Protein AF-A0A832CHA6-F1 (afdb_monomer_lite)

Foldseek 3Di:
DDDPPQALLNVLLVVLVVLLVVLVVDDPVCSVVSNVLSVQLNPPRPDQRVVDPHSVCSSVVSSVVVVVVVCCVVPVPDDDPD

Sequence (82 aa):
MGRTIPSVRMEVKKIAERWEKTAKVLKKEDRIYAEKLAEMAKKHSGEVFYAFDDPLEAAVFSVLLEILKAIDVDSGLLLPEE

Secondary structure (DSSP, 8-state):
-------HHHHHHHHHHHHHHHHTTS-HHHHHHHHHHHHHHHH--SSGGGS-S-HHHHHHHHHHHHHHHHHHHHH-------

Radius of gyration: 15.14 Å; chains: 1; bounding box: 34×41×39 Å

pLDDT: mean 82.4, std 14.7, range [47.88, 96.75]

Structure (mmCIF, N/CA/C/O backbone):
data_AF-A0A832CHA6-F1
#
_entry.id   AF-A0A832CHA6-F1
#
loop_
_atom_site.group_PDB
_atom_site.id
_atom_site.type_symbol
_atom_site.label_atom_id
_atom_site.label_alt_id
_atom_site.label_comp_id
_atom_site.label_asym_id
_atom_site.label_entity_id
_atom_site.label_seq_id
_atom_site.pdbx_PDB_ins_code
_atom_site.Cartn_x
_atom_site.Cartn_y
_atom_site.Cartn_z
_atom_site.occupancy
_atom_site.B_iso_or_equiv
_atom_site.auth_seq_id
_atom_site.auth_comp_id
_atom_site.auth_asym_id
_atom_site.auth_atom_id
_atom_site.pdbx_PDB_model_num
ATOM 1 N N . MET A 1 1 ? 20.089 12.837 -25.254 1.00 47.88 1 MET A N 1
ATOM 2 C CA . MET A 1 1 ? 19.579 13.063 -23.884 1.00 47.88 1 MET A CA 1
ATOM 3 C C . MET A 1 1 ? 18.819 11.816 -23.467 1.00 47.88 1 MET A C 1
ATOM 5 O O . MET A 1 1 ? 17.702 11.618 -23.928 1.00 47.88 1 MET A O 1
ATOM 9 N N . GLY A 1 2 ? 19.473 10.917 -22.724 1.00 51.78 2 GLY A N 1
ATOM 10 C CA . GLY A 1 2 ? 18.856 9.667 -22.279 1.00 51.78 2 GLY A CA 1
ATOM 11 C C . GLY A 1 2 ? 17.664 9.981 -21.385 1.00 51.78 2 GLY A C 1
ATOM 12 O O . GLY A 1 2 ? 17.828 10.619 -20.349 1.00 51.78 2 GLY A O 1
ATOM 13 N N . ARG A 1 3 ? 16.457 9.600 -21.811 1.00 56.31 3 ARG A N 1
ATOM 14 C CA . ARG A 1 3 ? 15.288 9.625 -20.932 1.00 56.31 3 ARG A CA 1
ATOM 15 C C . ARG A 1 3 ? 15.584 8.642 -19.805 1.00 56.31 3 ARG A C 1
ATOM 17 O O . ARG A 1 3 ? 15.731 7.455 -20.076 1.00 56.31 3 ARG A O 1
ATOM 24 N N . THR A 1 4 ? 15.713 9.126 -18.574 1.00 58.28 4 THR A N 1
ATOM 25 C CA . THR A 1 4 ? 15.728 8.258 -17.396 1.00 58.28 4 THR A CA 1
ATOM 26 C C . THR A 1 4 ? 14.441 7.444 -17.438 1.00 58.28 4 THR A C 1
ATOM 28 O O . THR A 1 4 ? 13.360 8.018 -17.313 1.00 58.28 4 THR A O 1
ATOM 31 N N . ILE A 1 5 ? 14.539 6.139 -17.698 1.00 58.97 5 ILE A N 1
ATOM 32 C CA . ILE A 1 5 ? 13.388 5.243 -17.596 1.00 58.97 5 ILE A CA 1
ATOM 33 C C . ILE A 1 5 ? 13.040 5.215 -16.104 1.00 58.97 5 ILE A C 1
ATOM 35 O O . ILE A 1 5 ? 13.897 4.822 -15.306 1.00 58.97 5 ILE A O 1
ATOM 39 N N . PRO A 1 6 ? 11.863 5.719 -15.688 1.00 65.19 6 PRO A N 1
ATOM 40 C CA . PRO A 1 6 ? 11.493 5.686 -14.284 1.00 65.19 6 PRO A CA 1
ATOM 41 C C . PRO A 1 6 ? 11.429 4.224 -13.849 1.00 65.19 6 PRO A C 1
ATOM 43 O O . PRO A 1 6 ? 10.781 3.406 -14.497 1.00 65.19 6 PRO A O 1
ATOM 46 N N . SER A 1 7 ? 12.141 3.881 -12.777 1.00 81.75 7 SER A N 1
ATOM 47 C CA . SER A 1 7 ? 12.091 2.521 -12.249 1.00 81.75 7 SER A CA 1
ATOM 48 C C . SER A 1 7 ? 10.701 2.233 -11.685 1.00 81.75 7 SER A C 1
ATOM 50 O O . SER A 1 7 ? 10.020 3.137 -11.194 1.00 81.75 7 SER A O 1
ATOM 52 N N . VAL A 1 8 ? 10.299 0.964 -11.691 1.00 82.81 8 VAL A N 1
ATOM 53 C CA . VAL A 1 8 ? 9.041 0.488 -11.086 1.00 82.81 8 VAL A CA 1
ATOM 54 C C . VAL A 1 8 ? 8.899 1.001 -9.652 1.00 82.81 8 VAL A C 1
ATOM 56 O O . VAL A 1 8 ? 7.854 1.518 -9.274 1.00 82.81 8 VAL A O 1
ATOM 59 N N . ARG A 1 9 ? 10.003 1.031 -8.895 1.00 82.81 9 ARG A N 1
ATOM 60 C CA . ARG A 1 9 ? 10.088 1.663 -7.569 1.00 82.81 9 ARG A CA 1
ATOM 61 C C . ARG A 1 9 ? 9.611 3.124 -7.556 1.00 82.81 9 ARG A C 1
ATOM 63 O O . ARG A 1 9 ? 8.894 3.529 -6.642 1.00 82.81 9 ARG A O 1
ATOM 70 N N . MET A 1 10 ? 10.040 3.940 -8.520 1.00 87.19 10 MET A N 1
ATOM 71 C CA . MET A 1 10 ? 9.628 5.346 -8.603 1.00 87.19 10 MET A CA 1
ATOM 72 C C . MET A 1 10 ? 8.137 5.479 -8.912 1.00 87.19 10 MET A C 1
ATOM 74 O O . MET A 1 10 ? 7.470 6.334 -8.330 1.00 87.19 10 MET A O 1
ATOM 78 N N . GLU A 1 11 ? 7.604 4.632 -9.789 1.00 89.81 11 GLU A N 1
ATOM 79 C CA . GLU A 1 11 ? 6.181 4.645 -10.134 1.00 89.81 11 GLU A CA 1
ATOM 80 C C . GLU A 1 11 ? 5.300 4.125 -8.987 1.00 89.81 11 GLU A C 1
ATOM 82 O O . GLU A 1 11 ? 4.276 4.738 -8.687 1.00 89.81 11 GLU A O 1
ATOM 87 N N . VAL A 1 12 ? 5.737 3.099 -8.248 1.00 90.12 12 VAL A N 1
ATOM 88 C CA . VAL A 1 12 ? 5.077 2.646 -7.010 1.00 90.12 12 VAL A CA 1
ATOM 89 C C . VAL A 1 12 ? 5.021 3.773 -5.98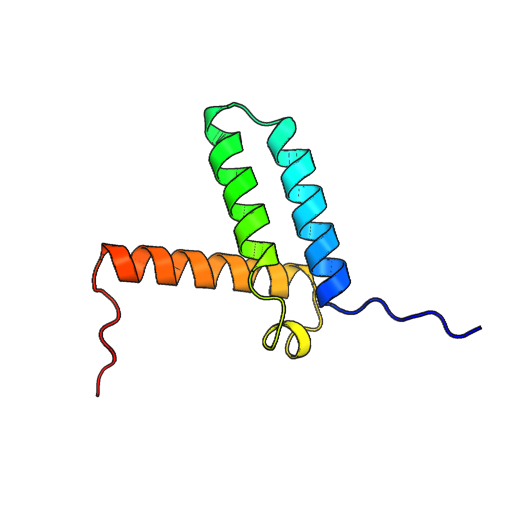0 1.00 90.12 12 VAL A C 1
ATOM 91 O O . VAL A 1 12 ? 3.972 4.028 -5.386 1.00 90.12 12 VAL A O 1
ATOM 94 N N . LYS A 1 13 ? 6.117 4.523 -5.805 1.00 90.00 13 LYS A N 1
ATOM 95 C CA . LYS A 1 13 ? 6.124 5.686 -4.908 1.00 90.00 13 LYS A CA 1
ATOM 96 C C . LYS A 1 13 ? 5.074 6.723 -5.323 1.00 90.00 13 LYS A C 1
ATOM 98 O O . LYS A 1 13 ? 4.340 7.215 -4.467 1.00 90.00 13 LYS A O 1
ATOM 103 N N . LYS A 1 14 ? 4.952 7.017 -6.622 1.00 93.06 14 LYS A N 1
ATOM 104 C CA . LYS A 1 14 ? 3.907 7.918 -7.139 1.00 93.06 14 LYS A CA 1
ATOM 105 C C . LYS A 1 14 ? 2.503 7.360 -6.907 1.00 93.06 14 LYS A C 1
ATOM 107 O O . LYS A 1 14 ? 1.605 8.125 -6.563 1.00 93.06 14 LYS A O 1
ATOM 112 N N . ILE A 1 15 ? 2.293 6.053 -7.081 1.00 94.19 15 ILE A N 1
ATOM 113 C CA . ILE A 1 15 ? 1.020 5.388 -6.767 1.00 94.19 15 ILE A CA 1
ATOM 114 C C . ILE A 1 15 ? 0.654 5.623 -5.301 1.00 94.19 15 ILE A C 1
ATOM 116 O O . ILE A 1 15 ? -0.437 6.122 -5.030 1.00 94.19 15 ILE A O 1
ATOM 120 N N . ALA A 1 16 ? 1.581 5.366 -4.380 1.00 93.50 16 ALA A N 1
ATOM 121 C CA . ALA A 1 16 ? 1.349 5.556 -2.956 1.00 93.50 16 ALA A CA 1
ATOM 122 C C . ALA A 1 16 ? 1.064 7.026 -2.595 1.00 93.50 16 ALA A C 1
ATOM 124 O O . ALA A 1 16 ? 0.125 7.314 -1.860 1.00 93.50 16 ALA A O 1
ATOM 125 N N . GLU A 1 17 ? 1.803 7.984 -3.163 1.00 94.94 17 GLU A N 1
ATOM 126 C CA . GLU A 1 17 ? 1.529 9.418 -2.972 1.00 94.94 17 GLU A CA 1
ATOM 127 C C . GLU A 1 17 ? 0.145 9.831 -3.504 1.00 94.94 17 GLU A C 1
ATOM 129 O O . GLU A 1 17 ? -0.516 10.700 -2.927 1.00 94.94 17 GLU A O 1
ATOM 134 N N . ARG A 1 18 ? -0.325 9.224 -4.605 1.00 96.12 18 ARG A N 1
ATOM 135 C CA . ARG A 1 18 ? -1.700 9.432 -5.088 1.00 96.12 18 ARG A CA 1
ATOM 136 C C . ARG A 1 18 ? -2.716 8.861 -4.107 1.00 96.12 18 ARG A C 1
ATOM 138 O O . ARG A 1 18 ? -3.698 9.540 -3.831 1.00 96.12 18 ARG A O 1
ATOM 145 N N . TRP A 1 19 ? -2.476 7.674 -3.553 1.00 96.38 19 TRP A N 1
ATOM 146 C CA . TRP A 1 19 ? -3.357 7.082 -2.545 1.00 96.38 19 TRP A CA 1
ATOM 147 C C . TRP A 1 19 ? -3.444 7.940 -1.280 1.00 96.38 19 TRP A C 1
ATOM 149 O O . TRP A 1 19 ? -4.547 8.169 -0.798 1.00 96.38 19 TRP A O 1
ATOM 159 N N . GLU A 1 20 ? -2.339 8.527 -0.808 1.00 95.56 20 GLU A N 1
ATOM 160 C CA . GLU A 1 20 ? -2.358 9.482 0.315 1.00 95.56 20 GLU A CA 1
ATOM 161 C C . GLU A 1 20 ? -3.197 10.727 0.013 1.00 95.56 20 GLU A C 1
ATOM 163 O O . GLU A 1 20 ? -3.933 11.218 0.869 1.00 95.56 20 GLU A O 1
ATOM 168 N N . LYS A 1 21 ? -3.103 11.263 -1.210 1.00 96.75 21 LYS A N 1
ATOM 169 C CA . LYS A 1 21 ? -3.934 12.400 -1.632 1.00 96.75 21 LYS A CA 1
ATOM 170 C C . LYS A 1 21 ? -5.409 12.013 -1.691 1.00 96.75 21 LYS A C 1
ATOM 172 O O . LYS A 1 21 ? -6.241 12.780 -1.215 1.00 96.75 21 LYS A O 1
ATOM 177 N N . THR A 1 22 ? -5.724 10.833 -2.220 1.00 95.94 22 THR A N 1
ATOM 178 C CA . THR A 1 22 ? -7.091 10.304 -2.256 1.00 95.94 22 THR A CA 1
ATOM 179 C C . THR A 1 22 ? -7.630 10.046 -0.850 1.00 95.94 22 THR A C 1
ATOM 181 O O . THR A 1 22 ? -8.778 10.369 -0.573 1.00 95.94 22 THR A O 1
ATOM 184 N N . ALA A 1 23 ? -6.809 9.566 0.083 1.00 95.31 23 ALA A N 1
ATOM 185 C CA . ALA A 1 23 ? -7.234 9.336 1.460 1.00 95.31 23 ALA A CA 1
ATOM 186 C C . ALA A 1 23 ? -7.755 10.617 2.135 1.00 95.31 23 ALA A C 1
ATOM 188 O O . ALA A 1 23 ? -8.719 10.572 2.897 1.00 95.31 23 ALA A O 1
ATOM 189 N N . LYS A 1 24 ? -7.184 11.785 1.801 1.00 93.31 24 LYS A N 1
ATOM 190 C CA . LYS A 1 24 ? -7.616 13.085 2.346 1.00 93.31 24 LYS A CA 1
ATOM 191 C C . LYS A 1 24 ? -9.040 13.482 1.956 1.00 93.31 24 LYS A C 1
ATOM 193 O O . LYS A 1 24 ? -9.616 14.311 2.655 1.00 93.31 24 LYS A O 1
ATOM 198 N N . VAL A 1 25 ? -9.587 12.935 0.867 1.00 96.00 25 VAL A N 1
ATOM 199 C CA . VAL A 1 25 ? -10.964 13.223 0.427 1.00 96.00 25 VAL A CA 1
ATOM 200 C C . VAL A 1 25 ? -11.986 12.202 0.938 1.00 96.00 25 VAL A C 1
ATOM 202 O O . VAL A 1 25 ? -13.182 12.386 0.727 1.00 96.00 25 VAL A O 1
ATOM 205 N N . LEU A 1 26 ? -11.538 11.140 1.614 1.00 94.81 26 LEU A N 1
ATOM 206 C CA . LEU A 1 26 ? -12.414 10.131 2.208 1.00 94.81 26 LEU A CA 1
ATOM 207 C C . LEU A 1 26 ? -12.977 10.585 3.561 1.00 94.81 26 LEU A C 1
ATOM 209 O O . LEU A 1 26 ? -12.453 11.490 4.219 1.00 94.81 26 LEU A O 1
ATOM 213 N N . LYS A 1 27 ? -14.040 9.905 4.009 1.00 95.06 27 LYS A N 1
ATOM 214 C CA . LYS A 1 27 ? -14.547 10.035 5.380 1.00 95.06 27 LYS A CA 1
ATOM 215 C C . LYS A 1 27 ? -13.466 9.630 6.378 1.00 95.06 27 LYS A C 1
ATOM 217 O O . LYS A 1 27 ? -12.605 8.813 6.072 1.00 95.06 27 LYS A O 1
ATOM 222 N N . LYS A 1 28 ? -13.534 10.167 7.600 1.00 91.81 28 LYS A N 1
ATOM 223 C CA . LYS A 1 28 ? -12.543 9.896 8.658 1.00 91.81 28 LYS A CA 1
ATOM 224 C C . LYS A 1 28 ? -12.370 8.396 8.939 1.00 91.81 28 LYS A C 1
ATOM 226 O O . LYS A 1 28 ? -11.255 7.964 9.202 1.00 91.81 28 LYS A O 1
ATOM 231 N N . GLU A 1 29 ? -13.466 7.647 8.860 1.00 93.00 29 GLU A N 1
ATOM 232 C CA . GLU A 1 29 ? -13.537 6.194 9.048 1.00 93.00 29 GLU A CA 1
ATOM 233 C C . GLU A 1 29 ? -12.657 5.461 8.023 1.00 93.00 29 GLU A C 1
ATOM 235 O O . GLU A 1 29 ? -11.777 4.694 8.395 1.00 93.00 29 GLU A O 1
ATOM 240 N N . ASP A 1 30 ? -12.818 5.792 6.741 1.00 94.94 30 ASP A N 1
ATOM 241 C CA . ASP A 1 30 ? -12.108 5.144 5.630 1.00 94.94 30 ASP A CA 1
ATOM 242 C C . ASP A 1 30 ? -10.690 5.695 5.431 1.00 94.94 30 ASP A C 1
ATOM 244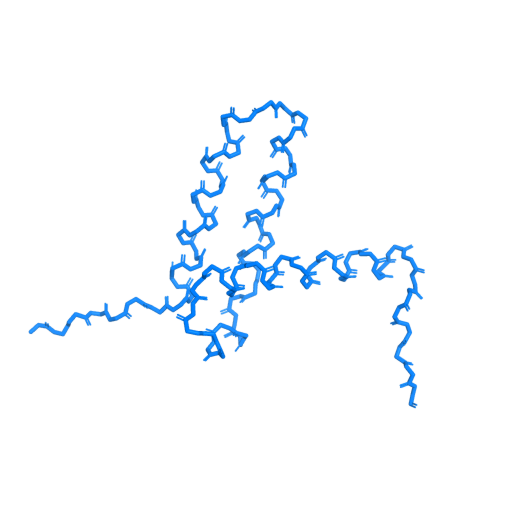 O O . ASP A 1 30 ? -9.783 5.001 4.965 1.00 94.94 30 ASP A O 1
ATOM 248 N N . ARG A 1 31 ? -10.482 6.963 5.795 1.00 94.88 31 ARG A N 1
ATOM 249 C CA . ARG A 1 31 ? -9.222 7.682 5.609 1.00 94.88 31 ARG A CA 1
ATOM 250 C C . ARG A 1 31 ? -8.055 6.998 6.312 1.00 94.88 31 ARG A C 1
ATOM 252 O O . ARG A 1 31 ? -6.989 6.890 5.713 1.00 94.88 31 ARG A O 1
ATOM 259 N N . ILE A 1 32 ? -8.255 6.526 7.543 1.00 94.50 32 ILE A N 1
ATOM 260 C CA . ILE A 1 32 ? -7.205 5.853 8.324 1.00 94.50 32 ILE A CA 1
ATOM 261 C C . ILE A 1 32 ? -6.721 4.597 7.586 1.00 94.50 32 ILE A C 1
ATOM 263 O O . ILE A 1 32 ? -5.519 4.350 7.492 1.00 94.50 32 ILE A O 1
ATOM 267 N N . TYR A 1 33 ? -7.646 3.827 7.008 1.00 94.81 33 TYR A N 1
ATOM 268 C CA . TYR A 1 33 ? -7.305 2.630 6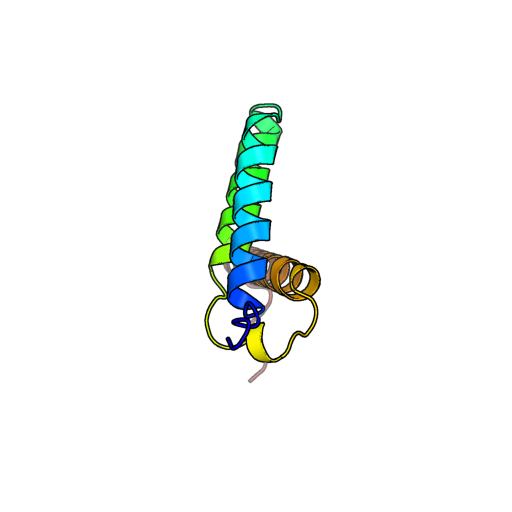.243 1.00 94.81 33 TYR A CA 1
ATOM 269 C C . TYR A 1 33 ? -6.609 2.977 4.926 1.00 94.81 33 TYR A C 1
ATOM 271 O O . TYR A 1 33 ? -5.596 2.366 4.592 1.00 94.81 33 TYR A O 1
ATOM 279 N N . ALA A 1 34 ? -7.087 3.991 4.205 1.00 94.69 34 ALA A N 1
ATOM 280 C CA . ALA A 1 34 ? -6.468 4.427 2.955 1.00 94.69 34 ALA A CA 1
ATOM 281 C C . ALA A 1 34 ? -5.044 4.985 3.148 1.00 94.69 34 ALA A C 1
ATOM 283 O O . ALA A 1 34 ? -4.162 4.702 2.335 1.00 94.69 34 ALA A O 1
ATOM 284 N N . GLU A 1 35 ? -4.789 5.724 4.233 1.00 95.19 35 GLU A N 1
ATOM 285 C CA . GLU A 1 35 ? -3.439 6.172 4.608 1.00 95.19 35 GLU A CA 1
ATOM 286 C C . GLU A 1 35 ? -2.527 4.968 4.914 1.00 95.19 35 GLU A C 1
ATOM 288 O O . GLU A 1 35 ? -1.404 4.904 4.410 1.00 95.19 35 GLU A O 1
ATOM 293 N N . LYS A 1 36 ? -3.034 3.959 5.637 1.00 94.25 36 LYS A N 1
ATOM 294 C CA . LYS A 1 36 ? -2.285 2.731 5.954 1.00 94.25 36 LYS A CA 1
ATOM 295 C C . LYS A 1 36 ? -1.942 1.898 4.711 1.00 94.25 36 LYS A C 1
ATOM 297 O O . LYS A 1 36 ? -0.830 1.386 4.610 1.00 94.25 36 LYS A O 1
ATOM 302 N N . LEU A 1 37 ? -2.851 1.798 3.736 1.00 94.19 37 LEU A N 1
ATOM 303 C CA . LEU A 1 37 ? -2.584 1.130 2.452 1.00 94.19 37 LEU A CA 1
ATOM 304 C C . LEU A 1 37 ? -1.452 1.822 1.680 1.00 94.19 37 LEU A C 1
ATOM 306 O O . LEU A 1 37 ? -0.574 1.160 1.126 1.00 94.19 37 LEU A O 1
ATOM 310 N N . ALA A 1 38 ? -1.44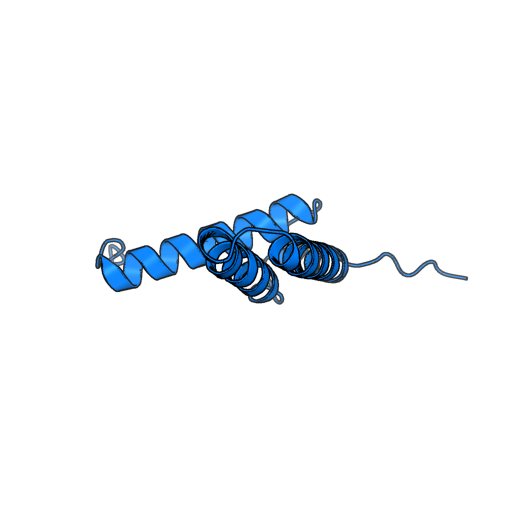4 3.156 1.666 1.00 94.06 38 ALA A N 1
ATOM 311 C CA . ALA A 1 38 ? -0.387 3.920 1.015 1.00 94.06 38 ALA A CA 1
ATOM 312 C C . ALA A 1 38 ? 0.973 3.750 1.706 1.00 94.06 38 ALA A C 1
ATOM 314 O O . ALA A 1 38 ? 1.999 3.665 1.032 1.00 94.06 38 ALA A O 1
ATOM 315 N N . GLU A 1 39 ? 0.990 3.655 3.035 1.00 93.00 39 GLU A N 1
ATOM 316 C CA . GLU A 1 39 ? 2.199 3.341 3.798 1.00 93.00 39 GLU A CA 1
ATOM 317 C C . GLU A 1 39 ? 2.737 1.941 3.457 1.00 93.00 39 GLU A C 1
ATOM 319 O O . GLU A 1 39 ? 3.923 1.785 3.156 1.00 93.00 39 GLU A O 1
ATOM 324 N N . MET A 1 40 ? 1.865 0.928 3.429 1.00 92.44 40 MET A N 1
ATOM 325 C CA . MET A 1 40 ? 2.233 -0.452 3.086 1.00 92.44 40 MET A CA 1
ATOM 326 C C . MET A 1 40 ? 2.832 -0.561 1.678 1.00 92.44 40 MET A C 1
ATOM 328 O O . MET A 1 40 ? 3.864 -1.209 1.499 1.00 92.44 40 MET A O 1
ATOM 332 N N . ALA A 1 41 ? 2.260 0.140 0.695 1.00 90.31 41 ALA A N 1
ATOM 333 C CA . ALA A 1 41 ? 2.791 0.175 -0.669 1.00 90.31 41 ALA A CA 1
ATOM 334 C C . ALA A 1 41 ? 4.215 0.767 -0.754 1.00 90.31 41 ALA A C 1
ATOM 336 O O . ALA A 1 41 ? 4.968 0.433 -1.667 1.00 90.31 41 ALA A O 1
ATOM 337 N N . LYS A 1 42 ? 4.617 1.629 0.194 1.00 86.19 42 LYS A N 1
ATOM 338 C CA . LYS A 1 42 ? 5.960 2.241 0.230 1.00 86.19 42 LYS A CA 1
ATOM 339 C C . LYS A 1 42 ? 7.027 1.345 0.865 1.00 86.19 42 LYS A C 1
ATOM 341 O O . LYS A 1 42 ? 8.209 1.536 0.573 1.00 86.19 42 LYS A O 1
ATOM 346 N N . LYS A 1 43 ? 6.645 0.402 1.735 1.00 81.69 43 LYS A N 1
ATOM 347 C CA . LYS A 1 43 ? 7.591 -0.407 2.527 1.00 81.69 43 LYS A CA 1
ATOM 348 C C . LYS A 1 43 ? 8.481 -1.312 1.676 1.00 81.69 43 LYS A C 1
ATOM 350 O O . LYS A 1 43 ? 9.677 -1.414 1.940 1.00 81.69 43 LYS A O 1
ATOM 355 N N . HIS A 1 44 ? 7.937 -1.933 0.633 1.00 66.75 44 HIS A N 1
ATOM 356 C CA . HIS A 1 44 ? 8.634 -2.975 -0.136 1.00 66.75 44 HIS A CA 1
ATOM 357 C C . HIS A 1 44 ? 9.509 -2.425 -1.252 1.00 66.75 44 HIS A C 1
ATOM 359 O O . HIS A 1 44 ? 9.450 -2.862 -2.389 1.00 66.75 44 HIS A O 1
ATOM 365 N N . SER A 1 45 ? 10.361 -1.454 -0.931 1.00 56.59 45 SER A N 1
ATOM 366 C CA . SER A 1 45 ? 11.130 -0.764 -1.962 1.00 56.59 45 SER A CA 1
ATOM 367 C C . SER A 1 45 ? 12.289 -1.560 -2.564 1.00 56.59 45 SER A C 1
ATOM 369 O O . SER A 1 45 ? 12.671 -1.258 -3.684 1.00 56.59 45 SER A O 1
ATOM 371 N N . GLY A 1 46 ? 12.839 -2.567 -1.883 1.00 58.28 46 GLY A N 1
ATOM 372 C CA . GLY A 1 46 ? 14.157 -3.144 -2.181 1.00 58.28 46 GLY A CA 1
ATOM 373 C C . GLY A 1 46 ? 14.242 -4.120 -3.358 1.00 58.28 46 GLY A C 1
ATOM 374 O O . GLY A 1 46 ? 14.860 -3.794 -4.370 1.00 58.28 46 GLY A O 1
ATOM 375 N N . GLU A 1 47 ? 13.690 -5.319 -3.180 1.00 58.16 47 GLU A N 1
ATOM 376 C CA . GLU A 1 47 ? 14.075 -6.513 -3.956 1.00 58.16 47 GLU A CA 1
ATOM 377 C C . GLU A 1 47 ? 12.947 -7.03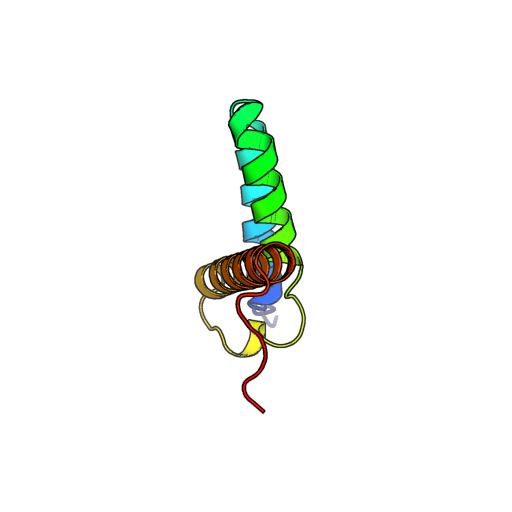0 -4.853 1.00 58.16 47 GLU A C 1
ATOM 379 O O . GLU A 1 47 ? 13.178 -7.430 -5.990 1.00 58.16 47 GLU A O 1
ATOM 384 N N . VAL A 1 48 ? 11.707 -6.926 -4.378 1.00 60.91 48 VAL A N 1
ATOM 385 C CA . VAL A 1 48 ? 10.511 -7.436 -5.059 1.00 60.91 48 VAL A CA 1
ATOM 386 C C . VAL A 1 48 ? 10.161 -6.610 -6.310 1.00 60.91 48 VAL A C 1
ATOM 388 O O . VAL A 1 48 ? 9.656 -7.138 -7.293 1.00 60.91 48 VAL A O 1
ATOM 391 N N . PHE A 1 49 ? 10.494 -5.316 -6.326 1.00 67.56 49 PHE A N 1
ATOM 392 C CA . PHE A 1 49 ? 10.134 -4.403 -7.419 1.00 67.56 49 PHE A CA 1
ATOM 393 C C . PHE A 1 49 ? 10.892 -4.605 -8.733 1.00 67.56 49 PHE A C 1
ATOM 395 O O . PHE A 1 49 ? 10.458 -4.063 -9.742 1.00 67.56 49 PHE A O 1
ATOM 402 N N . TYR A 1 50 ? 11.999 -5.350 -8.745 1.00 67.00 50 TYR A N 1
ATOM 403 C CA . TYR A 1 50 ? 12.687 -5.689 -9.998 1.00 67.00 50 TYR A CA 1
ATOM 404 C C . TYR A 1 50 ? 12.061 -6.889 -10.716 1.00 67.00 50 TYR A C 1
ATOM 406 O O . TYR A 1 50 ? 12.374 -7.115 -11.879 1.00 67.00 50 TYR A O 1
ATOM 414 N N . ALA A 1 51 ? 11.198 -7.646 -10.031 1.00 79.56 51 ALA A N 1
ATOM 415 C CA . ALA A 1 51 ? 10.494 -8.794 -10.598 1.00 79.56 51 ALA A CA 1
ATOM 416 C C . ALA A 1 51 ? 9.160 -8.417 -11.265 1.00 79.56 51 ALA A C 1
ATOM 418 O O . ALA A 1 51 ? 8.545 -9.262 -11.907 1.00 79.56 51 ALA A O 1
ATOM 419 N N . PHE A 1 52 ? 8.714 -7.169 -11.104 1.00 83.12 52 PHE A N 1
ATOM 420 C CA . PHE A 1 52 ? 7.458 -6.670 -11.652 1.00 83.12 52 PHE A CA 1
ATOM 421 C C . PHE A 1 52 ? 7.718 -5.684 -12.783 1.00 83.12 52 PHE A C 1
ATOM 423 O O . PHE A 1 52 ? 8.519 -4.768 -12.618 1.00 83.12 52 PHE A O 1
ATOM 430 N N . ASP A 1 53 ? 6.983 -5.828 -13.883 1.00 85.88 53 ASP A N 1
ATOM 431 C CA . ASP A 1 53 ? 6.966 -4.853 -14.979 1.00 85.88 53 ASP A CA 1
ATOM 432 C C . ASP A 1 53 ? 5.857 -3.800 -14.795 1.00 85.88 53 ASP A C 1
ATOM 434 O O . ASP A 1 53 ? 5.985 -2.671 -15.276 1.00 85.88 53 ASP A O 1
ATOM 438 N N . ASP A 1 54 ? 4.786 -4.139 -14.063 1.00 88.12 54 ASP A N 1
ATOM 439 C CA . ASP A 1 54 ? 3.677 -3.235 -13.762 1.00 88.12 54 ASP A CA 1
ATOM 440 C C . ASP A 1 54 ? 3.795 -2.619 -12.347 1.00 88.12 54 ASP A C 1
ATOM 442 O O . ASP A 1 54 ? 3.808 -3.327 -11.333 1.00 88.12 54 ASP A O 1
ATOM 446 N N . PRO A 1 55 ? 3.853 -1.280 -12.227 1.00 88.88 55 PRO A N 1
ATOM 447 C CA . PRO A 1 55 ? 3.954 -0.619 -10.929 1.00 88.88 55 PRO A CA 1
ATOM 448 C C . PRO A 1 55 ? 2.729 -0.778 -10.021 1.00 88.88 55 PRO A C 1
ATOM 450 O O . PRO A 1 55 ? 2.865 -0.668 -8.802 1.00 88.88 55 PRO A O 1
ATOM 453 N N . LEU A 1 56 ? 1.528 -0.983 -10.569 1.00 91.75 56 LEU A N 1
ATOM 454 C CA . LEU A 1 56 ? 0.332 -1.190 -9.753 1.00 91.75 56 LEU A CA 1
ATOM 455 C C . LEU A 1 56 ? 0.320 -2.604 -9.169 1.00 91.75 56 LEU A C 1
ATOM 457 O O . LEU A 1 56 ? 0.030 -2.749 -7.983 1.00 91.75 56 LEU A O 1
ATOM 461 N N . GLU A 1 57 ? 0.691 -3.611 -9.957 1.00 91.75 57 GLU A N 1
ATOM 462 C CA . GLU A 1 57 ? 0.890 -4.989 -9.509 1.00 91.75 57 GLU A CA 1
ATOM 463 C C . GLU A 1 57 ? 1.883 -5.034 -8.345 1.00 91.75 57 GLU A C 1
ATOM 465 O O . GLU A 1 57 ? 1.555 -5.524 -7.264 1.00 91.75 57 GLU A O 1
ATOM 470 N N . ALA A 1 58 ? 3.044 -4.398 -8.514 1.00 90.38 58 ALA A N 1
ATOM 471 C CA . ALA A 1 58 ? 4.062 -4.284 -7.477 1.00 90.38 58 ALA A CA 1
ATOM 472 C C . ALA A 1 58 ? 3.534 -3.629 -6.184 1.00 90.38 58 ALA A C 1
ATOM 474 O O . ALA A 1 58 ? 3.805 -4.100 -5.072 1.00 90.38 58 ALA A O 1
ATOM 475 N N . ALA A 1 59 ? 2.766 -2.542 -6.310 1.00 91.31 59 ALA A N 1
ATOM 476 C CA . ALA A 1 59 ? 2.187 -1.834 -5.171 1.00 91.31 59 ALA A CA 1
ATOM 477 C C . ALA A 1 59 ? 1.140 -2.688 -4.436 1.00 91.31 59 ALA A C 1
ATOM 479 O O . ALA A 1 59 ? 1.167 -2.776 -3.208 1.00 91.31 59 ALA A O 1
ATOM 480 N N . VAL A 1 60 ? 0.237 -3.339 -5.174 1.00 92.81 60 VAL A N 1
ATOM 481 C CA . VAL A 1 60 ? -0.814 -4.197 -4.609 1.00 92.81 60 VAL A CA 1
ATOM 482 C C . VAL A 1 60 ? -0.207 -5.428 -3.947 1.00 92.81 60 VAL A C 1
ATOM 484 O O . VAL A 1 60 ? -0.573 -5.742 -2.816 1.00 92.81 60 VAL A O 1
ATOM 487 N N . PHE A 1 61 ? 0.764 -6.078 -4.588 1.00 91.31 61 PHE A N 1
ATOM 488 C CA . PHE A 1 61 ? 1.469 -7.223 -4.017 1.00 91.31 61 PHE A CA 1
ATOM 489 C C . PHE A 1 61 ? 2.114 -6.869 -2.672 1.00 91.31 61 PHE A C 1
ATOM 491 O O . PHE A 1 61 ? 1.956 -7.588 -1.687 1.00 91.31 61 PHE A O 1
ATOM 498 N N . SER A 1 62 ? 2.769 -5.708 -2.604 1.00 88.75 62 SER A N 1
ATOM 499 C CA . SER A 1 62 ? 3.389 -5.196 -1.377 1.00 88.75 62 SER A CA 1
ATOM 500 C C . SER A 1 62 ? 2.384 -5.012 -0.240 1.00 88.75 62 SER A C 1
ATOM 502 O O . SER A 1 62 ? 2.663 -5.360 0.906 1.00 88.75 62 SER A O 1
ATOM 504 N N . VAL A 1 63 ? 1.203 -4.477 -0.556 1.00 92.62 63 VAL A N 1
ATOM 505 C CA . VAL A 1 63 ? 0.112 -4.302 0.407 1.00 92.62 63 VAL A CA 1
ATOM 506 C C . VAL A 1 63 ? -0.414 -5.646 0.893 1.00 92.62 63 VAL A C 1
ATOM 508 O O . VAL A 1 63 ? -0.536 -5.846 2.098 1.00 92.62 63 VAL A O 1
ATOM 511 N N . LEU A 1 64 ? -0.701 -6.573 -0.023 1.00 92.25 64 LEU A N 1
ATOM 512 C CA . LEU A 1 64 ? -1.207 -7.901 0.322 1.00 92.25 64 LEU A CA 1
ATOM 513 C C . LEU A 1 64 ? -0.218 -8.660 1.209 1.00 92.25 64 LEU A C 1
ATOM 515 O O . LEU A 1 64 ? -0.628 -9.277 2.188 1.00 92.25 64 LEU A O 1
ATOM 519 N N . LEU A 1 65 ? 1.081 -8.550 0.924 1.00 89.56 65 LEU A N 1
ATOM 520 C CA . LEU A 1 65 ? 2.128 -9.161 1.734 1.00 89.56 65 LEU A CA 1
ATOM 521 C C . LEU A 1 65 ? 2.149 -8.601 3.165 1.00 89.56 65 LEU A C 1
ATOM 523 O O . LEU A 1 65 ? 2.250 -9.364 4.123 1.00 89.56 65 LEU A O 1
ATOM 527 N N . GLU A 1 66 ? 2.030 -7.282 3.336 1.00 89.75 66 GLU A N 1
ATOM 528 C CA . GLU A 1 66 ? 1.966 -6.673 4.672 1.00 89.75 66 GLU A CA 1
ATOM 529 C C . GLU A 1 66 ? 0.665 -7.009 5.411 1.00 89.75 66 GLU A C 1
ATOM 531 O O . GLU A 1 66 ? 0.692 -7.181 6.628 1.00 89.75 66 GLU A O 1
ATOM 536 N N . ILE A 1 67 ? -0.460 -7.140 4.700 1.00 91.12 67 ILE A N 1
ATOM 537 C CA . ILE A 1 67 ? -1.726 -7.597 5.288 1.00 91.12 67 ILE A CA 1
ATOM 538 C C . ILE A 1 67 ? -1.587 -9.038 5.782 1.00 91.12 67 ILE A C 1
ATOM 540 O O . ILE A 1 67 ? -1.949 -9.314 6.922 1.00 91.12 67 ILE A O 1
ATOM 544 N N . LEU A 1 68 ? -1.021 -9.939 4.975 1.00 90.44 68 LEU A N 1
ATOM 545 C CA . LEU A 1 68 ? -0.800 -11.330 5.373 1.00 90.44 68 LEU A CA 1
ATOM 546 C C . LEU A 1 68 ? 0.128 -11.437 6.583 1.00 90.44 68 LEU A C 1
ATOM 548 O O . LEU A 1 68 ? -0.204 -12.151 7.518 1.00 90.44 68 LEU A O 1
ATOM 552 N N . LYS A 1 69 ? 1.229 -10.677 6.623 1.00 87.06 69 LYS A N 1
ATOM 553 C CA . LYS A 1 69 ? 2.101 -10.614 7.809 1.00 87.06 69 LYS A CA 1
ATOM 554 C C . LYS A 1 69 ? 1.375 -10.088 9.043 1.00 87.06 69 LYS A C 1
ATOM 556 O O . LYS A 1 69 ? 1.596 -10.585 10.138 1.00 87.06 69 LYS A O 1
ATOM 561 N N . ALA A 1 70 ? 0.534 -9.066 8.886 1.00 87.19 70 ALA A N 1
ATOM 562 C CA . ALA A 1 70 ? -0.228 -8.513 10.000 1.00 87.19 70 ALA A CA 1
ATOM 563 C C . ALA A 1 70 ? -1.250 -9.523 10.541 1.00 87.19 70 ALA A C 1
ATOM 565 O O . ALA A 1 70 ? -1.395 -9.637 11.753 1.00 87.19 70 ALA A O 1
ATOM 566 N N . ILE A 1 71 ? -1.921 -10.263 9.653 1.00 88.25 71 ILE A N 1
ATOM 567 C CA . ILE A 1 71 ? -2.839 -11.346 10.026 1.00 88.25 71 ILE A CA 1
ATOM 568 C C . ILE A 1 71 ? -2.070 -12.481 10.695 1.00 88.25 71 ILE A C 1
ATOM 570 O O . ILE A 1 71 ? -2.516 -12.978 11.719 1.00 88.25 71 ILE A O 1
ATOM 574 N N . ASP A 1 72 ? -0.922 -12.874 10.151 1.00 85.62 72 ASP A N 1
ATOM 575 C CA . ASP A 1 72 ? -0.100 -13.948 10.700 1.00 85.62 72 ASP A CA 1
ATOM 576 C C . ASP A 1 72 ? 0.379 -13.646 12.125 1.00 85.62 72 ASP A C 1
ATOM 578 O O . ASP A 1 72 ? 0.191 -14.458 13.025 1.00 85.62 72 ASP A O 1
ATOM 582 N N . VAL A 1 73 ? 0.890 -12.435 12.364 1.00 74.75 73 VAL A N 1
ATOM 583 C CA . VAL A 1 73 ? 1.294 -11.986 13.707 1.00 74.75 73 VAL A CA 1
ATOM 584 C C . VAL A 1 73 ? 0.126 -12.017 14.701 1.00 74.75 73 VAL A C 1
ATOM 586 O O . VAL A 1 73 ? 0.336 -12.319 15.873 1.00 74.75 73 VAL A O 1
ATOM 589 N N . ASP A 1 74 ? -1.091 -11.709 14.248 1.00 70.19 74 ASP A N 1
ATOM 590 C CA . ASP A 1 74 ? -2.295 -11.681 15.090 1.00 70.19 74 AS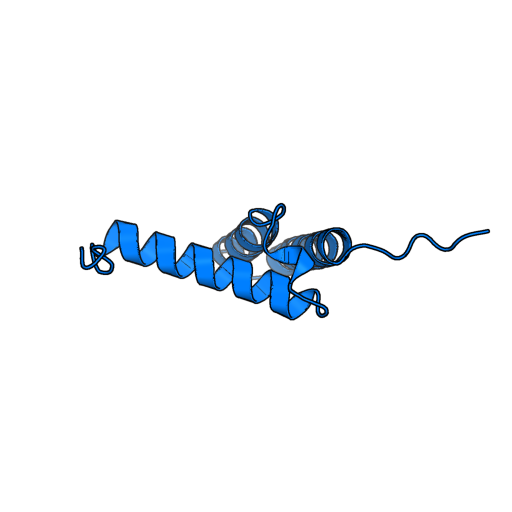P A CA 1
ATOM 591 C C . ASP A 1 74 ? -2.906 -13.082 15.304 1.00 70.19 74 ASP A C 1
ATOM 593 O O . ASP A 1 74 ? -3.456 -13.375 16.362 1.00 70.19 74 ASP A O 1
ATOM 597 N N . SER A 1 75 ? -2.773 -13.969 14.312 1.00 66.50 75 SER A N 1
ATOM 598 C CA . SER A 1 75 ? -3.490 -15.252 14.232 1.00 66.50 75 SER A CA 1
ATOM 599 C C . SER A 1 75 ? -2.610 -16.483 14.491 1.00 66.50 75 SER A C 1
ATOM 601 O O . SER A 1 75 ? -3.148 -17.570 14.687 1.00 66.50 75 SER A O 1
ATOM 603 N N . GLY A 1 76 ? -1.278 -16.349 14.447 1.00 61.38 76 GLY A N 1
ATOM 604 C CA . GLY A 1 76 ? -0.322 -17.464 14.504 1.00 61.38 76 GLY A CA 1
ATOM 605 C C . GLY A 1 76 ? -0.499 -18.492 13.377 1.00 61.38 76 GLY A C 1
ATOM 606 O O . GLY A 1 76 ? -0.243 -19.676 13.585 1.00 61.38 76 GLY A O 1
ATOM 607 N N . LEU A 1 77 ? -1.022 -18.070 12.220 1.00 59.38 77 LEU A N 1
ATOM 608 C CA . LEU A 1 77 ? -1.579 -18.961 11.193 1.00 59.38 77 LEU A CA 1
ATOM 609 C C . LEU A 1 77 ? -0.522 -19.550 10.243 1.00 59.38 77 LEU A C 1
ATOM 611 O O . LEU A 1 77 ? -0.788 -20.562 9.599 1.00 59.38 77 LEU A O 1
ATOM 615 N N . LEU A 1 78 ? 0.651 -18.924 10.140 1.00 57.22 78 LEU A N 1
ATOM 616 C CA . LEU A 1 78 ? 1.784 -19.352 9.323 1.00 57.22 78 LEU A CA 1
ATOM 617 C C . LEU A 1 78 ? 2.961 -19.709 10.239 1.00 57.22 78 LEU A C 1
ATOM 619 O O . LEU A 1 78 ? 4.014 -19.072 10.223 1.00 57.22 78 LEU A O 1
ATOM 623 N N . LEU A 1 79 ? 2.803 -20.772 11.031 1.00 55.97 79 LEU A N 1
ATOM 624 C CA . LEU A 1 79 ? 3.984 -21.500 11.486 1.00 55.97 79 LEU A CA 1
ATOM 625 C C . LEU A 1 79 ? 4.698 -22.042 10.235 1.00 55.97 79 LEU A C 1
ATOM 627 O O . LEU A 1 79 ? 4.032 -22.632 9.380 1.00 55.97 79 LEU A O 1
ATOM 631 N N . PRO A 1 80 ? 6.018 -21.834 10.079 1.00 54.75 80 PRO A N 1
ATOM 632 C CA . PRO A 1 80 ? 6.758 -22.541 9.049 1.00 54.75 80 PRO A CA 1
ATOM 633 C C . PRO A 1 80 ? 6.639 -24.038 9.353 1.00 54.75 80 PRO A C 1
ATOM 635 O O . PRO A 1 80 ? 7.015 -24.474 10.439 1.00 54.75 80 PRO A O 1
ATOM 638 N N . GLU A 1 81 ? 6.076 -24.809 8.423 1.00 57.50 81 GLU A N 1
ATOM 639 C CA . GLU A 1 81 ? 6.282 -26.258 8.415 1.00 57.50 81 GLU A CA 1
ATOM 640 C C . GLU A 1 81 ? 7.792 -26.463 8.199 1.00 57.50 81 GLU A C 1
ATOM 642 O O . GLU A 1 81 ? 8.328 -26.028 7.175 1.00 57.50 81 GLU A O 1
ATOM 647 N N . GLU A 1 82 ? 8.467 -26.994 9.225 1.00 52.91 82 GLU A N 1
ATOM 648 C CA . GLU A 1 82 ? 9.898 -27.345 9.224 1.00 52.91 82 GLU A CA 1
ATOM 649 C C . GLU A 1 82 ? 10.291 -28.266 8.059 1.00 52.91 82 GLU A C 1
ATOM 651 O O . GLU A 1 82 ? 9.516 -29.194 7.725 1.00 52.91 82 GLU A O 1
#